Protein AF-A0A915K2I1-F1 (afdb_monomer)

Structure (mmCIF, N/CA/C/O backbone):
data_AF-A0A915K2I1-F1
#
_entry.id   AF-A0A915K2I1-F1
#
loop_
_atom_site.group_PDB
_atom_site.id
_atom_site.type_symbol
_atom_site.label_atom_id
_atom_site.label_alt_id
_atom_site.label_comp_id
_atom_site.label_asym_id
_atom_site.label_entity_id
_atom_site.label_seq_id
_atom_site.pdbx_PDB_ins_code
_atom_site.Cartn_x
_atom_site.Cartn_y
_atom_site.Cartn_z
_atom_site.occupancy
_atom_site.B_iso_or_equiv
_atom_site.auth_seq_id
_atom_site.auth_comp_id
_atom_site.auth_asym_id
_atom_site.auth_atom_id
_atom_site.pdbx_PDB_model_num
ATOM 1 N N . MET A 1 1 ? 14.386 6.986 -39.793 1.00 52.44 1 MET A N 1
ATOM 2 C CA . MET A 1 1 ? 14.929 7.400 -38.475 1.00 52.44 1 MET A CA 1
ATOM 3 C C . MET A 1 1 ? 13.893 8.079 -37.569 1.00 52.44 1 MET A C 1
ATOM 5 O O . MET A 1 1 ? 13.792 7.675 -36.422 1.00 52.44 1 MET A O 1
ATOM 9 N N . LYS A 1 2 ? 13.075 9.038 -38.049 1.00 50.50 2 LYS A N 1
ATOM 10 C CA . LYS A 1 2 ? 12.031 9.702 -37.227 1.00 50.50 2 LYS A CA 1
ATOM 11 C C . LYS A 1 2 ? 10.922 8.769 -36.694 1.00 50.50 2 LYS A C 1
ATOM 13 O O . LYS A 1 2 ? 10.490 8.957 -35.567 1.00 50.50 2 LYS A O 1
ATOM 18 N N . LEU A 1 3 ? 10.514 7.749 -37.457 1.00 50.62 3 LEU A N 1
ATOM 19 C CA . LEU A 1 3 ? 9.493 6.770 -37.031 1.00 50.62 3 LEU A CA 1
ATOM 20 C C . LEU A 1 3 ? 9.960 5.876 -35.867 1.00 50.62 3 LEU A C 1
ATOM 22 O O . LEU A 1 3 ? 9.221 5.674 -34.915 1.00 50.62 3 LEU A O 1
ATOM 26 N N . ILE A 1 4 ? 11.223 5.440 -35.889 1.00 55.34 4 ILE A N 1
ATOM 27 C CA . ILE A 1 4 ? 11.826 4.615 -34.826 1.00 55.34 4 ILE A CA 1
ATOM 28 C C . ILE A 1 4 ? 11.917 5.398 -33.506 1.00 55.34 4 ILE A C 1
ATOM 30 O O . ILE A 1 4 ? 11.679 4.853 -32.437 1.00 55.34 4 ILE A O 1
ATOM 34 N N . PHE A 1 5 ? 12.219 6.698 -33.569 1.00 52.06 5 PHE A N 1
ATOM 35 C CA . PHE A 1 5 ? 12.329 7.544 -32.377 1.00 52.06 5 PHE A CA 1
ATOM 36 C C . PHE A 1 5 ? 10.982 7.742 -31.656 1.00 52.06 5 PHE A C 1
ATOM 38 O O . PHE A 1 5 ? 10.941 7.770 -30.428 1.00 52.06 5 PHE A O 1
ATOM 45 N N . LEU A 1 6 ? 9.880 7.835 -32.407 1.00 54.00 6 LEU A N 1
ATOM 46 C CA . LEU A 1 6 ? 8.525 7.957 -31.856 1.00 54.00 6 LEU A CA 1
ATOM 47 C C . LEU A 1 6 ? 8.045 6.663 -31.186 1.00 54.00 6 LEU A C 1
ATOM 49 O O . LEU A 1 6 ? 7.480 6.730 -30.097 1.00 54.00 6 LEU A O 1
ATOM 53 N N . GLU A 1 7 ? 8.327 5.496 -31.771 1.00 57.72 7 GLU A N 1
ATOM 54 C CA . GLU A 1 7 ? 8.007 4.211 -31.132 1.00 57.72 7 GLU A CA 1
ATOM 55 C C . GLU A 1 7 ? 8.825 3.973 -29.862 1.00 57.72 7 GLU A C 1
ATOM 57 O O . GLU A 1 7 ? 8.298 3.515 -28.852 1.00 57.72 7 GLU A O 1
ATOM 62 N N . ILE A 1 8 ? 10.102 4.355 -29.881 1.00 54.25 8 ILE A N 1
ATOM 63 C CA . ILE A 1 8 ? 10.982 4.285 -28.716 1.00 54.25 8 ILE A CA 1
ATOM 64 C C . ILE A 1 8 ? 10.490 5.195 -27.577 1.00 54.25 8 ILE A C 1
ATOM 66 O O . ILE A 1 8 ? 10.516 4.795 -26.412 1.00 54.25 8 ILE A O 1
ATOM 70 N N . PHE A 1 9 ? 10.024 6.409 -27.891 1.00 56.06 9 PHE A N 1
ATOM 71 C CA . PHE A 1 9 ? 9.462 7.328 -26.897 1.00 56.06 9 PHE A CA 1
ATOM 72 C C . PHE A 1 9 ? 8.142 6.802 -26.317 1.00 56.06 9 PHE A C 1
ATOM 74 O O . PHE A 1 9 ? 7.962 6.810 -25.098 1.00 56.06 9 PHE A O 1
ATOM 81 N N . ALA A 1 10 ? 7.260 6.270 -27.168 1.00 58.81 10 ALA A N 1
ATOM 82 C CA . ALA A 1 10 ? 6.030 5.623 -26.728 1.00 58.81 10 ALA A CA 1
ATOM 83 C C . ALA A 1 10 ? 6.336 4.429 -25.809 1.00 58.81 10 ALA A C 1
ATOM 85 O O . ALA A 1 10 ? 5.790 4.347 -24.713 1.00 58.81 10 ALA A O 1
ATOM 86 N N . LEU A 1 11 ? 7.268 3.551 -26.185 1.00 62.75 11 LEU A N 1
ATOM 87 C CA . LEU A 1 11 ? 7.673 2.387 -25.394 1.00 62.75 11 LEU A CA 1
ATOM 88 C C . LEU A 1 11 ? 8.275 2.763 -24.029 1.00 62.75 11 LEU A C 1
ATOM 90 O O . LEU A 1 11 ? 7.953 2.139 -23.020 1.00 62.75 11 LEU A O 1
ATOM 94 N N . SER A 1 12 ? 9.116 3.799 -23.983 1.00 65.69 12 SER A N 1
ATOM 95 C CA . SER A 1 12 ? 9.701 4.322 -22.740 1.00 65.69 12 SER A CA 1
ATOM 96 C C . SER A 1 12 ? 8.619 4.763 -21.745 1.00 65.69 12 SER A C 1
ATOM 98 O O . SER A 1 12 ? 8.719 4.479 -20.552 1.00 65.69 12 SER A O 1
ATOM 100 N N . GLY A 1 13 ? 7.536 5.376 -22.238 1.00 71.75 13 GLY A N 1
ATOM 101 C CA . GLY A 1 13 ? 6.363 5.714 -21.428 1.00 71.75 13 GLY A CA 1
ATOM 102 C C . GLY A 1 13 ? 5.644 4.489 -20.849 1.00 71.75 13 GLY A C 1
ATOM 103 O O . GLY A 1 13 ? 5.242 4.516 -19.688 1.00 71.75 13 GLY A O 1
ATOM 104 N N . HIS A 1 14 ? 5.543 3.392 -21.608 1.00 80.44 14 HIS A N 1
ATOM 105 C CA . HIS A 1 14 ? 4.944 2.144 -21.116 1.00 80.44 14 HIS A CA 1
ATOM 106 C C . HIS A 1 14 ? 5.795 1.516 -20.012 1.00 80.44 14 HIS A C 1
ATOM 108 O O . HIS A 1 14 ? 5.258 1.105 -18.991 1.00 80.44 14 HIS A O 1
ATOM 114 N N . VAL A 1 15 ? 7.121 1.493 -20.177 1.00 84.88 15 VAL A N 1
ATOM 115 C CA . VAL A 1 15 ? 8.044 0.983 -19.151 1.00 84.88 15 VAL A CA 1
ATOM 116 C C . VAL A 1 15 ? 7.964 1.821 -17.874 1.00 84.88 15 VAL A C 1
ATOM 118 O O . VAL A 1 15 ? 7.882 1.260 -16.785 1.00 84.88 15 VAL A O 1
ATOM 121 N N . PHE A 1 16 ? 7.933 3.152 -18.002 1.00 87.06 16 PHE A N 1
ATOM 122 C CA . PHE A 1 16 ? 7.719 4.054 -16.869 1.00 87.06 16 PHE A CA 1
ATOM 123 C C . PHE A 1 16 ? 6.413 3.726 -16.135 1.00 87.06 16 PHE A C 1
ATOM 125 O O . PHE A 1 16 ? 6.420 3.524 -14.922 1.00 87.06 16 PHE A O 1
ATOM 132 N N . LEU A 1 17 ? 5.303 3.640 -16.874 1.00 86.88 17 LEU A N 1
ATOM 133 C CA . LEU A 1 17 ? 3.980 3.418 -16.299 1.00 86.88 17 LEU A CA 1
ATOM 134 C C . LEU A 1 17 ? 3.880 2.046 -15.617 1.00 86.88 17 LEU A C 1
ATOM 136 O O . LEU A 1 17 ? 3.352 1.960 -14.514 1.00 86.88 17 LEU A O 1
ATOM 140 N N . LEU A 1 18 ? 4.421 0.997 -16.244 1.00 88.06 18 LEU A N 1
ATOM 141 C CA . LEU A 1 18 ? 4.441 -0.364 -15.702 1.00 88.06 18 LEU A CA 1
ATOM 142 C C . LEU A 1 18 ? 5.179 -0.413 -14.364 1.00 88.06 18 LEU A C 1
ATOM 144 O O . LEU A 1 18 ? 4.624 -0.871 -13.370 1.00 88.06 18 LEU A O 1
ATOM 148 N N . VAL A 1 19 ? 6.400 0.128 -14.316 1.00 90.94 19 VAL A N 1
ATOM 149 C CA . VAL A 1 19 ? 7.200 0.168 -13.083 1.00 90.94 19 VAL A CA 1
ATOM 150 C C . VAL A 1 19 ? 6.495 0.999 -12.012 1.00 90.94 19 VAL A C 1
ATOM 152 O O . VAL A 1 19 ? 6.427 0.584 -10.857 1.00 90.94 19 VAL A O 1
ATOM 155 N N . TYR A 1 20 ? 5.942 2.154 -12.386 1.00 91.00 20 TYR A N 1
ATOM 156 C CA . TYR A 1 20 ? 5.232 3.025 -11.456 1.00 91.00 20 TYR A CA 1
ATOM 157 C C . TYR A 1 20 ? 4.009 2.332 -10.838 1.00 91.00 20 TYR A C 1
ATOM 159 O O . TYR A 1 20 ? 3.839 2.372 -9.620 1.00 91.00 20 TYR A O 1
ATOM 167 N N . ILE A 1 21 ? 3.196 1.646 -11.647 1.00 89.94 21 ILE A N 1
ATOM 168 C CA . ILE A 1 21 ? 2.014 0.914 -11.174 1.00 89.94 21 ILE A CA 1
ATOM 169 C C . ILE A 1 21 ? 2.412 -0.273 -10.288 1.00 89.94 21 ILE A C 1
ATOM 171 O O . ILE A 1 21 ? 1.768 -0.483 -9.262 1.00 89.94 21 ILE A O 1
ATOM 175 N N . CYS A 1 22 ? 3.481 -1.013 -10.610 1.00 91.12 22 CYS A N 1
ATOM 176 C CA . CYS A 1 22 ? 3.969 -2.086 -9.736 1.00 91.12 22 CYS A CA 1
ATOM 177 C C . CYS A 1 22 ? 4.388 -1.549 -8.357 1.00 91.12 22 CYS A C 1
ATOM 179 O O . CYS A 1 22 ? 4.034 -2.122 -7.327 1.00 91.12 22 CYS A O 1
ATOM 181 N N . LEU A 1 23 ? 5.100 -0.416 -8.315 1.00 92.06 23 LEU A N 1
ATOM 182 C CA . LEU A 1 23 ? 5.508 0.220 -7.057 1.00 92.06 23 LEU A CA 1
ATOM 183 C C . LEU A 1 23 ? 4.316 0.753 -6.250 1.00 92.06 23 LEU A C 1
ATOM 185 O O . LEU A 1 23 ? 4.311 0.650 -5.023 1.00 92.06 23 LEU A O 1
ATOM 189 N N . LEU A 1 24 ? 3.308 1.306 -6.929 1.00 90.75 24 LEU A N 1
ATOM 190 C CA . LEU A 1 24 ? 2.064 1.769 -6.313 1.00 90.75 24 LEU A CA 1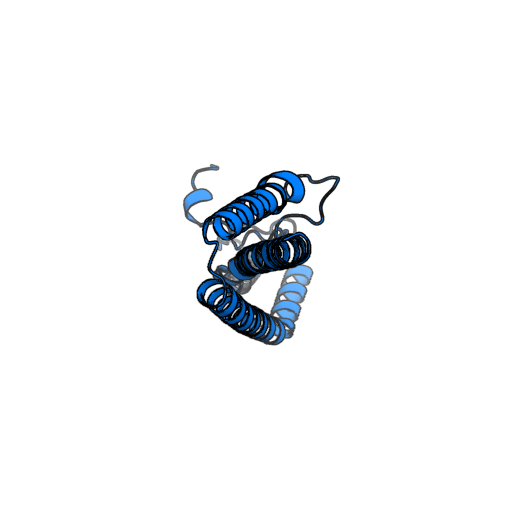
ATOM 191 C C . LEU A 1 24 ? 1.303 0.592 -5.689 1.00 90.75 24 LEU A C 1
ATOM 193 O O . LEU A 1 24 ? 1.016 0.606 -4.496 1.00 90.75 24 LEU A O 1
ATOM 197 N N . ASN A 1 25 ? 1.075 -0.475 -6.458 1.00 90.94 25 ASN A N 1
ATOM 198 C CA . ASN A 1 25 ? 0.423 -1.689 -5.965 1.00 90.94 25 ASN A CA 1
ATOM 199 C C . ASN A 1 25 ? 1.178 -2.318 -4.788 1.00 90.94 25 ASN A C 1
ATOM 201 O O . ASN A 1 25 ? 0.546 -2.821 -3.865 1.00 90.94 25 ASN A O 1
ATOM 205 N N . ALA A 1 26 ? 2.515 -2.283 -4.792 1.00 90.56 26 ALA A N 1
ATOM 206 C CA . ALA A 1 26 ? 3.322 -2.811 -3.696 1.00 90.56 26 ALA A CA 1
ATOM 207 C C . ALA A 1 26 ? 3.162 -2.009 -2.390 1.00 90.56 26 ALA A C 1
ATOM 209 O O . ALA A 1 26 ? 3.089 -2.613 -1.317 1.00 90.56 26 ALA A O 1
ATOM 210 N N . GLU A 1 27 ? 3.089 -0.675 -2.459 1.00 90.31 27 GLU A N 1
ATOM 211 C CA . GLU A 1 27 ? 2.817 0.169 -1.284 1.00 90.31 27 GLU A CA 1
ATOM 212 C C . GLU A 1 27 ? 1.394 -0.062 -0.754 1.00 90.31 27 GLU A C 1
ATOM 214 O O . GLU A 1 27 ? 1.229 -0.297 0.444 1.00 90.31 27 GLU A O 1
ATOM 219 N N . GLU A 1 28 ? 0.381 -0.121 -1.625 1.00 88.06 28 GLU A N 1
ATOM 220 C CA . GLU A 1 28 ? -0.997 -0.447 -1.219 1.00 88.06 28 GLU A CA 1
ATOM 221 C C . GLU A 1 28 ? -1.100 -1.859 -0.623 1.00 88.06 28 GLU A C 1
ATOM 223 O O . GLU A 1 28 ? -1.747 -2.077 0.403 1.00 88.06 28 GLU A O 1
ATOM 228 N N . ALA A 1 29 ? -0.392 -2.829 -1.208 1.00 89.56 29 ALA A N 1
ATOM 229 C CA . ALA A 1 29 ? -0.366 -4.197 -0.710 1.00 89.56 29 ALA A CA 1
ATOM 230 C C . ALA A 1 29 ? 0.341 -4.319 0.653 1.00 89.56 29 ALA A C 1
ATOM 232 O O . ALA A 1 29 ? 0.029 -5.213 1.446 1.00 89.56 29 ALA A O 1
ATOM 233 N N . SER A 1 30 ? 1.292 -3.424 0.948 1.00 87.50 30 SER A N 1
ATOM 234 C CA . SER A 1 30 ? 2.079 -3.458 2.187 1.00 87.50 30 SER A CA 1
ATOM 235 C C . SER A 1 30 ? 1.215 -3.302 3.442 1.00 87.50 30 SER A C 1
ATOM 237 O O . SER A 1 30 ? 1.530 -3.877 4.488 1.00 87.50 30 SER A O 1
ATOM 239 N N . VAL A 1 31 ? 0.092 -2.594 3.313 1.00 86.06 31 VAL A N 1
ATOM 240 C CA . VAL A 1 31 ? -0.869 -2.321 4.381 1.00 86.06 31 VAL A CA 1
ATOM 241 C C . VAL A 1 31 ? -1.560 -3.592 4.874 1.00 86.06 31 VAL A C 1
ATOM 243 O O . VAL A 1 31 ? -1.833 -3.729 6.068 1.00 86.06 31 VAL A O 1
ATOM 246 N N . PHE A 1 32 ? -1.770 -4.577 3.997 1.00 86.38 32 PHE A N 1
ATOM 247 C CA . PHE A 1 32 ? -2.441 -5.824 4.371 1.00 86.38 32 PHE A CA 1
ATOM 248 C C . PHE A 1 32 ? -1.608 -6.710 5.303 1.00 86.38 32 PHE A C 1
ATOM 250 O O . PHE A 1 32 ? -2.164 -7.575 5.978 1.00 86.38 32 PHE A O 1
ATOM 257 N N . ARG A 1 33 ? -0.291 -6.477 5.410 1.00 84.31 33 ARG A N 1
ATOM 258 C CA . ARG A 1 33 ? 0.629 -7.326 6.186 1.00 84.31 33 ARG A CA 1
ATOM 259 C C . ARG A 1 33 ? 0.211 -7.498 7.646 1.00 84.31 33 ARG A C 1
ATOM 261 O O . ARG A 1 33 ? 0.339 -8.589 8.188 1.00 84.31 33 ARG A O 1
ATOM 268 N N . ASN A 1 34 ? -0.282 -6.429 8.268 1.00 84.19 34 ASN A N 1
ATOM 269 C CA . ASN A 1 34 ? -0.675 -6.413 9.679 1.00 84.19 34 ASN A CA 1
ATOM 270 C C . ASN A 1 34 ? -2.191 -6.251 9.868 1.00 84.19 34 ASN A C 1
ATOM 272 O O . ASN A 1 34 ? -2.639 -5.976 10.978 1.00 84.19 34 ASN A O 1
ATOM 276 N N . TRP A 1 35 ? -2.993 -6.413 8.811 1.00 85.12 35 TRP A N 1
ATOM 277 C CA . TRP A 1 35 ? -4.432 -6.126 8.846 1.00 85.12 35 TRP A CA 1
ATOM 278 C C . TRP A 1 35 ? -5.191 -6.970 9.883 1.00 85.12 35 TRP A C 1
ATOM 280 O O . TRP A 1 35 ? -6.043 -6.455 10.603 1.00 85.12 35 TRP A O 1
ATOM 290 N N . TYR A 1 36 ? -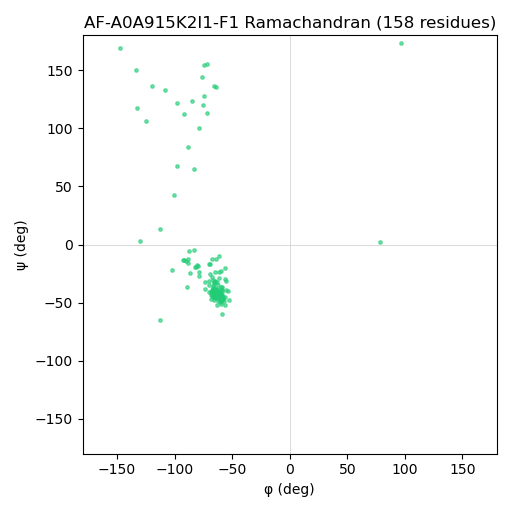4.825 -8.245 10.054 1.00 87.00 36 TYR A N 1
ATOM 291 C CA . TYR A 1 36 ? -5.434 -9.120 11.066 1.00 87.00 36 TYR A CA 1
ATOM 292 C C . TYR A 1 36 ? -5.236 -8.632 12.508 1.00 87.00 36 TYR A C 1
ATOM 294 O O . TYR A 1 36 ? -6.054 -8.939 13.375 1.00 87.00 36 TYR A O 1
ATOM 302 N N . ARG A 1 37 ? -4.202 -7.823 12.773 1.00 86.88 37 ARG A N 1
ATOM 303 C CA . ARG A 1 37 ? -3.946 -7.251 14.102 1.00 86.88 37 ARG A CA 1
ATOM 304 C C . ARG A 1 37 ? -5.042 -6.281 14.541 1.00 86.88 37 ARG A C 1
ATOM 306 O O . ARG A 1 37 ? -5.232 -6.097 15.738 1.00 86.88 37 ARG A O 1
ATOM 313 N N . ILE A 1 38 ? -5.793 -5.696 13.605 1.00 87.81 38 ILE A N 1
ATOM 314 C CA . ILE A 1 38 ? -6.943 -4.836 13.922 1.00 87.81 38 ILE A CA 1
ATOM 315 C C . ILE A 1 38 ? -7.944 -5.596 14.792 1.00 87.81 38 ILE A C 1
ATOM 317 O O . ILE A 1 38 ? -8.377 -5.070 15.813 1.00 87.81 38 ILE A O 1
ATOM 321 N N . ARG A 1 39 ? -8.252 -6.849 14.437 1.00 89.00 39 ARG A N 1
ATOM 322 C CA . ARG A 1 39 ? -9.160 -7.697 15.215 1.00 89.00 39 ARG A CA 1
ATOM 323 C C . ARG A 1 39 ? -8.659 -7.885 16.644 1.00 89.00 39 ARG A C 1
ATOM 325 O O . ARG A 1 39 ? -9.414 -7.661 17.579 1.00 89.00 39 ARG A O 1
ATOM 332 N N . GLN A 1 40 ? -7.378 -8.216 16.800 1.00 88.69 40 GLN A N 1
ATOM 333 C CA . GLN A 1 40 ? -6.762 -8.392 18.114 1.00 88.69 40 GLN A CA 1
ATOM 334 C C . GLN A 1 40 ? -6.852 -7.112 18.959 1.00 88.69 40 GLN A C 1
ATOM 336 O O . GLN A 1 40 ? -7.269 -7.171 20.109 1.00 88.69 40 GLN A O 1
ATOM 341 N N . ILE A 1 41 ? -6.513 -5.952 18.386 1.00 88.06 41 ILE A N 1
ATOM 342 C CA . ILE A 1 41 ? -6.581 -4.663 19.093 1.00 88.06 41 ILE A CA 1
ATOM 343 C C . ILE A 1 41 ? -8.018 -4.367 19.542 1.00 88.06 41 ILE A C 1
ATOM 345 O O . ILE A 1 41 ? -8.232 -3.898 20.660 1.00 88.06 41 ILE A O 1
ATOM 349 N N . VAL A 1 42 ? -9.007 -4.631 18.688 1.00 90.12 42 VAL A N 1
ATOM 350 C CA . VAL A 1 42 ? -10.421 -4.404 19.014 1.00 90.12 42 VAL A CA 1
ATOM 351 C C . VAL A 1 42 ? -10.892 -5.353 20.119 1.00 90.12 42 VAL A C 1
ATOM 353 O O . VAL A 1 42 ? -11.527 -4.894 21.067 1.00 90.12 42 VAL A O 1
ATOM 356 N N . ASP A 1 43 ? -10.535 -6.637 20.045 1.00 89.56 43 ASP A N 1
ATOM 357 C CA . ASP A 1 43 ? -10.894 -7.641 21.053 1.00 89.56 43 ASP A CA 1
ATOM 358 C C . ASP A 1 43 ? -10.251 -7.322 22.421 1.00 89.56 43 ASP A C 1
ATOM 360 O O . ASP A 1 43 ? -10.919 -7.390 23.453 1.00 89.56 43 ASP A O 1
ATOM 364 N N . GLU A 1 44 ? -8.989 -6.877 22.443 1.00 89.25 44 GLU A N 1
ATOM 365 C CA . GLU A 1 44 ? -8.301 -6.432 23.666 1.00 89.25 44 GLU A CA 1
ATOM 366 C C . GLU A 1 44 ? -8.972 -5.207 24.307 1.00 89.25 44 GLU A C 1
ATOM 368 O O . GLU A 1 44 ? -9.167 -5.170 25.522 1.00 89.25 44 GLU A O 1
ATOM 373 N N . ASN A 1 45 ? -9.352 -4.203 23.508 1.00 88.38 45 ASN A N 1
ATOM 374 C CA . ASN A 1 45 ? -10.022 -3.005 24.024 1.00 88.38 45 ASN A CA 1
ATOM 375 C C . ASN A 1 45 ? -11.452 -3.299 24.507 1.00 88.38 45 ASN A C 1
ATOM 377 O O . ASN A 1 45 ? -11.910 -2.676 25.463 1.00 88.38 45 ASN A O 1
ATOM 381 N N . LEU A 1 46 ? -12.151 -4.262 23.896 1.00 88.81 46 LEU A N 1
ATOM 382 C CA . LEU A 1 46 ? -13.444 -4.742 24.393 1.00 88.81 46 LEU A CA 1
ATOM 383 C C . LEU A 1 46 ? -13.299 -5.446 25.750 1.00 88.81 46 LEU A C 1
ATOM 385 O O . LEU A 1 46 ? -14.077 -5.165 26.659 1.00 88.81 46 LEU A O 1
ATOM 389 N N . ALA A 1 47 ? -12.284 -6.300 25.913 1.00 88.44 47 ALA A N 1
ATOM 390 C CA . ALA A 1 47 ? -12.015 -6.985 27.178 1.00 88.44 47 ALA A CA 1
ATOM 391 C C . ALA A 1 47 ? -11.604 -6.012 28.299 1.00 88.44 47 ALA A C 1
ATOM 393 O O . ALA A 1 47 ? -12.056 -6.158 29.436 1.00 88.44 47 ALA A O 1
ATOM 394 N N . ALA A 1 48 ? -10.800 -4.994 27.974 1.00 87.69 48 ALA A N 1
ATOM 395 C CA . ALA A 1 48 ? -10.404 -3.931 28.901 1.00 87.69 48 ALA A CA 1
ATOM 396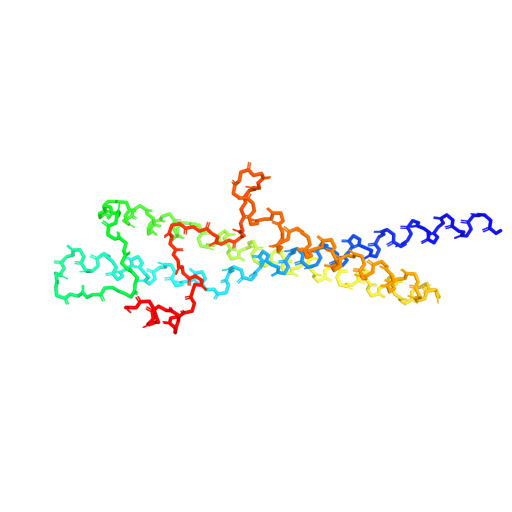 C C . ALA A 1 48 ? -11.581 -3.028 29.318 1.00 87.69 48 ALA A C 1
ATOM 398 O O . ALA A 1 48 ? -11.617 -2.531 30.441 1.00 87.69 48 ALA A O 1
ATOM 399 N N . ALA A 1 49 ? -12.575 -2.841 28.441 1.00 84.94 49 ALA A N 1
ATOM 400 C CA . ALA A 1 49 ? -13.798 -2.113 28.779 1.00 84.94 49 ALA A CA 1
ATOM 401 C C . ALA A 1 49 ? -14.690 -2.874 29.781 1.00 84.94 49 ALA A C 1
ATOM 403 O O . ALA A 1 49 ? -15.473 -2.252 30.497 1.00 84.94 49 ALA A O 1
ATOM 404 N N . GLU A 1 50 ? -14.586 -4.205 29.831 1.00 85.12 50 GLU A N 1
ATOM 405 C CA . GLU A 1 50 ? -15.302 -5.053 30.794 1.00 85.12 50 GLU A CA 1
ATOM 406 C C . GLU A 1 50 ? -14.512 -5.262 32.093 1.00 85.12 50 GLU A C 1
ATOM 408 O O . GLU A 1 50 ? -15.102 -5.289 33.171 1.00 85.12 50 GLU A O 1
ATOM 413 N N . ASN A 1 51 ? -13.183 -5.378 32.003 1.00 84.69 51 ASN A N 1
ATOM 414 C CA . ASN A 1 51 ? -12.292 -5.616 33.136 1.00 84.69 51 ASN A CA 1
ATOM 415 C C . ASN A 1 51 ? -11.213 -4.529 33.204 1.00 84.69 51 ASN A C 1
ATOM 417 O O . ASN A 1 51 ? -10.240 -4.567 32.454 1.00 84.69 51 ASN A O 1
ATOM 421 N N . ALA A 1 52 ? -11.343 -3.611 34.164 1.00 78.19 52 ALA A N 1
ATOM 422 C CA . ALA A 1 52 ? -10.428 -2.476 34.332 1.00 78.19 52 ALA A CA 1
ATOM 423 C C . ALA A 1 52 ? -8.970 -2.859 34.683 1.00 78.19 52 ALA A C 1
ATOM 425 O O . ALA A 1 52 ? -8.090 -2.004 34.633 1.00 78.19 52 ALA A O 1
ATOM 426 N N . ASP A 1 53 ? -8.712 -4.120 35.043 1.00 80.12 53 ASP A N 1
ATOM 427 C CA . ASP A 1 53 ? -7.369 -4.640 35.339 1.00 80.12 53 ASP A CA 1
ATOM 428 C C . ASP A 1 53 ? -6.584 -5.025 34.065 1.00 80.12 53 ASP A C 1
ATOM 430 O O . ASP A 1 53 ? -5.356 -5.096 34.066 1.00 80.12 53 ASP A O 1
ATOM 434 N N . LEU A 1 54 ? -7.278 -5.237 32.938 1.00 81.31 54 LEU A N 1
ATOM 435 C CA . LEU A 1 54 ? -6.654 -5.587 31.662 1.00 81.31 54 LEU A CA 1
ATOM 436 C C . LEU A 1 54 ? -6.202 -4.327 30.915 1.00 81.31 54 LEU A C 1
ATOM 438 O O . LEU A 1 54 ? -7.008 -3.458 30.586 1.00 81.31 54 LEU A O 1
ATOM 442 N N . GLN A 1 55 ? -4.911 -4.251 30.581 1.00 81.38 55 GLN A N 1
ATOM 443 C CA . GLN A 1 55 ? -4.366 -3.186 29.734 1.00 81.38 55 GLN A CA 1
ATOM 444 C C . GLN A 1 55 ? -4.226 -3.664 28.278 1.00 81.38 55 GLN A C 1
ATOM 446 O O . GLN A 1 55 ? -3.515 -4.642 28.033 1.00 81.38 55 GLN A O 1
ATOM 451 N N . PRO A 1 56 ? -4.863 -2.988 27.302 1.00 80.50 56 PRO A N 1
ATOM 452 C CA . PRO A 1 56 ? -4.754 -3.344 25.890 1.00 80.50 56 PRO A CA 1
ATOM 453 C C . PRO A 1 56 ? -3.394 -2.930 25.311 1.00 80.50 56 PRO A C 1
ATOM 455 O O . PRO A 1 56 ? -2.780 -1.963 25.766 1.00 80.50 56 PRO A O 1
ATOM 458 N N . SER A 1 57 ? -2.939 -3.612 24.255 1.00 76.38 57 SER A N 1
ATOM 459 C CA . SER A 1 57 ? -1.655 -3.307 23.599 1.00 76.38 57 SER A CA 1
ATOM 460 C C . SER A 1 57 ? -1.616 -1.924 22.937 1.00 76.38 57 SER A C 1
ATOM 462 O O . SER A 1 57 ? -0.564 -1.287 22.869 1.00 76.38 57 SER A O 1
ATOM 464 N N . VAL A 1 58 ? -2.766 -1.449 22.455 1.00 80.19 58 VAL A N 1
ATOM 465 C CA . VAL A 1 58 ? -2.980 -0.097 21.932 1.00 80.19 58 VAL A CA 1
ATOM 466 C C . VAL A 1 58 ? -4.261 0.431 22.557 1.00 80.19 58 VAL A C 1
ATOM 468 O O . VAL A 1 58 ? -5.329 -0.134 22.335 1.00 80.19 58 VAL A O 1
ATOM 471 N N . SER A 1 59 ? -4.161 1.510 23.330 1.00 77.94 59 SER A N 1
ATOM 472 C CA . SER A 1 59 ? -5.327 2.109 23.979 1.00 77.94 59 SER A CA 1
ATOM 473 C C . SER A 1 59 ? -6.168 2.891 22.972 1.00 77.94 59 SER A C 1
ATOM 475 O O . SER A 1 59 ? -5.700 3.858 22.369 1.00 77.94 59 SER A O 1
ATOM 477 N N . LEU A 1 60 ? -7.426 2.482 22.813 1.00 80.44 60 LEU A N 1
ATOM 478 C CA . LEU A 1 60 ? -8.443 3.174 22.023 1.00 80.44 60 LEU A CA 1
ATOM 479 C C . LEU A 1 60 ? -9.377 3.993 22.931 1.00 80.44 60 LEU A C 1
ATOM 481 O O . LEU A 1 60 ? -10.586 4.009 22.721 1.00 80.44 60 LEU A O 1
ATOM 485 N N . ALA A 1 61 ? -8.828 4.690 23.934 1.00 69.81 61 ALA A N 1
ATOM 486 C CA . ALA A 1 61 ? -9.595 5.400 24.971 1.00 69.81 61 ALA A CA 1
ATOM 487 C C . ALA A 1 61 ? -10.612 6.435 24.444 1.00 69.81 61 ALA A C 1
ATOM 489 O O . ALA A 1 61 ? -11.556 6.787 25.145 1.00 69.81 61 ALA A O 1
ATOM 490 N N . ASN A 1 62 ? -10.442 6.907 23.207 1.00 79.00 62 ASN A N 1
ATOM 491 C CA . ASN A 1 62 ? -11.359 7.854 22.571 1.00 79.00 62 ASN A CA 1
ATOM 492 C C . ASN A 1 62 ? -12.594 7.183 21.932 1.00 79.00 62 ASN A C 1
ATOM 494 O O . ASN A 1 62 ? -13.459 7.887 21.413 1.00 79.00 62 ASN A O 1
ATOM 498 N N . LEU A 1 63 ? -12.684 5.846 21.920 1.00 82.31 63 LEU A N 1
ATOM 499 C CA . LEU A 1 63 ? -13.777 5.091 21.301 1.00 82.31 63 LEU A CA 1
ATOM 500 C C . LEU A 1 63 ? -14.683 4.444 22.358 1.00 82.31 63 LEU A C 1
ATOM 502 O O . LEU A 1 63 ? -14.219 3.789 23.285 1.00 82.31 63 LEU A O 1
ATOM 506 N N . SER A 1 64 ? -16.000 4.595 22.183 1.00 86.06 64 SER A N 1
ATOM 507 C CA . SER A 1 64 ? -17.008 3.922 23.018 1.00 86.06 64 SER A CA 1
ATOM 508 C C . SER A 1 64 ? -17.088 2.420 22.712 1.00 86.06 64 SER A C 1
ATOM 510 O O . SER A 1 64 ? -16.815 1.990 21.588 1.00 86.06 64 SER A O 1
ATOM 512 N N . ARG A 1 65 ? -17.551 1.618 23.680 1.00 86.88 65 ARG A N 1
ATOM 513 C CA . ARG A 1 65 ? -17.773 0.169 23.526 1.00 86.88 65 ARG A CA 1
ATOM 514 C C . ARG A 1 65 ? -18.669 -0.162 22.327 1.00 86.88 65 ARG A C 1
ATOM 516 O O . ARG A 1 65 ? -18.356 -1.075 21.570 1.00 86.88 65 ARG A O 1
ATOM 523 N N . ASP A 1 66 ? -19.719 0.623 22.094 1.00 88.38 66 ASP A N 1
ATOM 524 C CA . ASP A 1 66 ? -20.633 0.417 20.958 1.00 88.38 66 ASP A CA 1
ATOM 525 C C . ASP A 1 66 ? -19.941 0.641 19.603 1.00 88.38 66 ASP A C 1
ATOM 527 O O . ASP A 1 66 ? -20.210 -0.057 18.619 1.00 88.38 66 ASP A O 1
ATOM 531 N N . GLN A 1 67 ? -18.998 1.588 19.555 1.00 89.38 67 GLN A N 1
ATOM 532 C CA . GLN A 1 67 ? -18.183 1.846 18.367 1.00 89.38 67 GLN A CA 1
ATOM 533 C C . GLN A 1 67 ? -17.225 0.676 18.112 1.00 89.38 67 GLN A C 1
ATOM 535 O O . GLN A 1 67 ? -17.100 0.230 16.975 1.00 89.38 67 GLN A O 1
ATOM 540 N N . LEU A 1 68 ? -16.613 0.117 19.163 1.00 88.44 68 LEU A N 1
ATOM 541 C CA . LEU A 1 68 ? -15.746 -1.062 19.052 1.00 88.44 68 LEU A CA 1
ATOM 542 C C . LEU A 1 68 ? -16.505 -2.294 18.534 1.00 88.44 68 LEU A C 1
ATOM 544 O O . LEU A 1 68 ? -16.002 -2.993 17.656 1.00 88.44 68 LEU A O 1
ATOM 548 N N . ILE A 1 69 ? -17.732 -2.533 19.011 1.00 90.38 69 ILE A N 1
ATOM 549 C CA . ILE A 1 69 ? -18.589 -3.627 18.518 1.00 90.38 69 ILE A CA 1
ATOM 550 C C . ILE A 1 69 ? -18.927 -3.428 17.035 1.00 90.38 69 ILE A C 1
ATOM 552 O O . ILE A 1 69 ? -18.875 -4.381 16.255 1.00 90.38 69 ILE A O 1
ATOM 556 N N . THR A 1 70 ? -19.234 -2.192 16.632 1.00 92.12 70 THR A N 1
ATOM 557 C CA . THR A 1 70 ? -19.523 -1.855 15.230 1.00 92.12 70 THR A CA 1
ATOM 558 C C . THR A 1 70 ? -18.308 -2.117 14.342 1.00 92.12 70 THR A C 1
ATOM 560 O O . THR A 1 70 ? -18.428 -2.822 13.343 1.00 92.12 70 THR A O 1
ATOM 563 N N . ILE A 1 71 ? -17.123 -1.645 14.746 1.00 89.62 71 ILE A N 1
ATOM 564 C CA . ILE A 1 71 ? -15.864 -1.875 14.023 1.00 89.62 71 ILE A CA 1
ATOM 565 C C . ILE A 1 71 ? -15.571 -3.372 13.901 1.00 89.62 71 ILE A C 1
ATOM 567 O O . ILE A 1 71 ? -15.203 -3.833 12.823 1.00 89.62 71 ILE A O 1
ATOM 571 N N . ARG A 1 72 ? -15.758 -4.144 14.980 1.00 91.25 72 ARG A N 1
ATOM 572 C CA . ARG A 1 72 ? -15.557 -5.599 14.981 1.00 91.25 72 ARG A CA 1
ATOM 573 C C . ARG A 1 72 ? -16.461 -6.292 13.965 1.00 91.25 72 ARG A C 1
ATOM 575 O O . ARG A 1 72 ? -15.984 -7.085 13.158 1.00 91.25 72 ARG A O 1
ATOM 582 N N . ARG A 1 73 ? -17.754 -5.964 13.984 1.00 93.00 73 ARG A N 1
ATOM 583 C CA . ARG A 1 73 ? -18.736 -6.515 13.045 1.00 93.00 73 ARG A CA 1
ATOM 584 C C . ARG A 1 73 ? -18.379 -6.155 11.607 1.00 93.00 73 ARG A C 1
ATOM 586 O O . ARG A 1 73 ? -18.363 -7.024 10.743 1.00 93.00 73 ARG A O 1
ATOM 593 N N . ASP A 1 74 ? -18.091 -4.887 11.348 1.00 91.19 74 ASP A N 1
ATOM 594 C CA . ASP A 1 74 ? -17.789 -4.416 10.001 1.00 91.19 74 ASP A CA 1
ATOM 595 C C . ASP A 1 74 ? -16.488 -5.057 9.486 1.00 91.19 74 ASP A C 1
ATOM 597 O O . ASP A 1 74 ? -16.434 -5.513 8.346 1.00 91.19 74 ASP A O 1
ATOM 601 N N . PHE A 1 75 ? -15.472 -5.207 10.340 1.00 89.94 75 PHE A N 1
ATOM 602 C CA . PHE A 1 75 ? -14.255 -5.952 10.014 1.00 89.94 75 PHE A CA 1
ATOM 603 C C . PHE A 1 75 ? -14.562 -7.397 9.595 1.00 89.94 75 PHE A C 1
ATOM 605 O O . PHE A 1 75 ? -14.090 -7.839 8.547 1.00 89.94 75 PHE A O 1
ATOM 612 N N . GLU A 1 76 ? -15.379 -8.121 10.367 1.00 91.06 76 GLU A N 1
ATOM 613 C CA . GLU A 1 76 ? -15.776 -9.501 10.051 1.00 91.06 76 GLU A CA 1
ATOM 614 C C . GLU A 1 76 ? -16.576 -9.591 8.736 1.00 91.06 76 GLU A C 1
ATOM 616 O O . GLU A 1 76 ? -16.431 -10.561 7.994 1.00 91.06 76 GLU A O 1
ATOM 621 N N . LEU A 1 77 ? -17.356 -8.561 8.390 1.00 92.69 77 LEU A N 1
ATOM 622 C CA . LEU A 1 77 ? -18.088 -8.492 7.119 1.00 92.69 77 LEU A CA 1
ATOM 623 C C . LEU A 1 77 ? -17.174 -8.208 5.918 1.00 92.69 77 LEU A C 1
ATOM 625 O O . LEU A 1 77 ? -17.387 -8.748 4.829 1.00 92.69 77 LEU A O 1
ATOM 629 N N . TYR A 1 78 ? -16.166 -7.352 6.087 1.00 90.50 78 TYR A N 1
ATOM 630 C CA . TYR A 1 78 ? -15.294 -6.927 4.991 1.00 90.50 78 TYR A CA 1
ATOM 631 C C . TYR A 1 78 ? -14.057 -7.808 4.801 1.00 90.50 78 TYR A C 1
ATOM 633 O O . TYR A 1 78 ? -13.449 -7.724 3.734 1.00 90.50 78 TYR A O 1
ATOM 641 N N . VAL A 1 79 ? -13.699 -8.674 5.7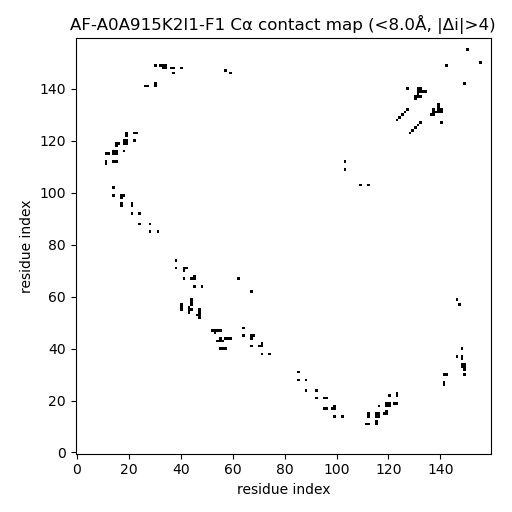58 1.00 90.62 79 VAL A N 1
ATOM 642 C CA . VAL A 1 79 ? -12.463 -9.479 5.700 1.00 90.62 79 VAL A CA 1
ATOM 643 C C . VAL A 1 79 ? -12.340 -10.269 4.395 1.00 90.62 79 VAL A C 1
ATOM 645 O O . VAL A 1 79 ? -11.340 -10.138 3.697 1.00 90.62 79 VAL A O 1
ATOM 648 N N . CYS A 1 80 ? -13.402 -10.961 3.976 1.00 91.69 80 CYS A N 1
ATOM 649 C CA . CYS A 1 80 ? -13.387 -11.747 2.743 1.00 91.69 80 CYS A CA 1
ATOM 650 C C . CYS A 1 80 ? -13.216 -10.856 1.501 1.00 91.69 80 CYS A C 1
ATOM 652 O O . CYS A 1 80 ? -12.465 -11.178 0.582 1.00 91.69 80 CYS A O 1
ATOM 654 N N . ARG A 1 81 ? -13.869 -9.686 1.474 1.00 92.12 81 ARG A N 1
ATOM 655 C CA . ARG A 1 81 ? -13.702 -8.722 0.375 1.00 92.12 81 ARG A CA 1
ATOM 656 C C . ARG A 1 81 ? -12.269 -8.203 0.314 1.00 92.12 81 ARG A C 1
ATOM 658 O O . ARG A 1 81 ? -11.742 -8.005 -0.776 1.00 92.12 81 ARG A O 1
ATOM 665 N N . ILE A 1 82 ? -11.645 -7.964 1.460 1.00 90.56 82 ILE A N 1
ATOM 666 C CA . ILE A 1 82 ? -10.270 -7.470 1.557 1.00 90.56 82 ILE A CA 1
ATOM 667 C C . ILE A 1 82 ? -9.270 -8.535 1.094 1.00 90.56 82 ILE A C 1
ATOM 669 O O . ILE A 1 82 ? -8.384 -8.226 0.301 1.00 90.56 82 ILE A O 1
ATOM 673 N N . GLU A 1 83 ? -9.457 -9.789 1.502 1.00 91.38 83 GLU A N 1
ATOM 674 C CA . GLU A 1 83 ? -8.652 -10.923 1.033 1.00 91.38 83 GLU A CA 1
ATOM 675 C C . GLU A 1 83 ? -8.716 -11.066 -0.493 1.00 91.38 83 GLU A C 1
ATOM 677 O O . GLU A 1 83 ? -7.682 -11.178 -1.152 1.00 91.38 83 GLU A O 1
ATOM 682 N N . TRP A 1 84 ? -9.913 -10.970 -1.081 1.00 93.88 84 TRP A N 1
ATOM 683 C CA . TRP A 1 84 ? -10.063 -10.985 -2.537 1.00 93.88 84 TRP A CA 1
ATOM 684 C C . TRP A 1 84 ? -9.368 -9.807 -3.218 1.00 93.88 84 TRP A C 1
ATOM 686 O O . TRP A 1 84 ? -8.727 -10.002 -4.248 1.00 93.88 84 TRP A O 1
ATOM 696 N N . ASN A 1 85 ? -9.436 -8.601 -2.648 1.00 90.75 85 ASN A N 1
ATOM 697 C CA . ASN A 1 85 ? -8.692 -7.458 -3.181 1.00 90.75 85 ASN A CA 1
ATOM 698 C C . ASN A 1 85 ? -7.179 -7.707 -3.160 1.00 90.75 85 ASN A C 1
ATOM 700 O O . ASN A 1 85 ? -6.507 -7.406 -4.142 1.00 90.75 85 ASN A O 1
ATOM 704 N N . PHE A 1 86 ? -6.645 -8.308 -2.095 1.00 91.81 86 PHE A N 1
ATOM 705 C CA . PHE A 1 86 ? -5.227 -8.661 -2.027 1.00 91.81 86 PHE A CA 1
ATOM 706 C C . PHE A 1 86 ? -4.825 -9.659 -3.126 1.00 91.81 86 PHE A C 1
ATOM 708 O O . PHE A 1 86 ? -3.810 -9.471 -3.803 1.00 91.81 86 PHE A O 1
ATOM 715 N N . VAL A 1 87 ? -5.649 -10.686 -3.363 1.00 94.12 87 VAL A N 1
ATOM 716 C CA . VAL A 1 87 ? -5.443 -11.645 -4.462 1.00 94.12 87 VAL A CA 1
ATOM 717 C C . VAL A 1 87 ? -5.493 -10.945 -5.824 1.00 94.12 87 VAL A C 1
ATOM 719 O O . VAL A 1 87 ? -4.628 -11.188 -6.664 1.00 94.12 87 VAL A O 1
ATOM 722 N N . LEU A 1 88 ? -6.454 -10.042 -6.037 1.00 92.12 88 LEU A N 1
ATOM 723 C CA . LEU A 1 88 ? -6.591 -9.288 -7.286 1.00 92.12 88 LEU A CA 1
ATOM 724 C C . LEU A 1 88 ? -5.399 -8.358 -7.538 1.00 92.12 88 LEU A C 1
ATOM 726 O O . LEU A 1 88 ? -4.872 -8.357 -8.647 1.00 92.12 88 LEU A O 1
ATOM 730 N N . ILE A 1 89 ? -4.936 -7.616 -6.526 1.00 91.44 89 ILE A N 1
ATOM 731 C CA . ILE A 1 89 ? -3.743 -6.757 -6.629 1.00 91.44 89 ILE A CA 1
ATOM 732 C C . ILE A 1 89 ? -2.512 -7.603 -6.970 1.00 91.44 89 ILE A C 1
ATOM 734 O O . ILE A 1 89 ? -1.729 -7.229 -7.839 1.00 91.44 89 ILE A O 1
ATOM 738 N N . THR A 1 90 ? -2.369 -8.773 -6.344 1.00 92.69 90 THR A N 1
ATOM 739 C CA . THR A 1 90 ? -1.251 -9.693 -6.601 1.00 92.69 90 THR A CA 1
ATOM 740 C C . THR A 1 90 ? -1.286 -10.239 -8.030 1.00 92.69 90 THR A C 1
ATOM 742 O O . THR A 1 90 ? -0.270 -10.226 -8.724 1.00 92.69 90 THR A O 1
AT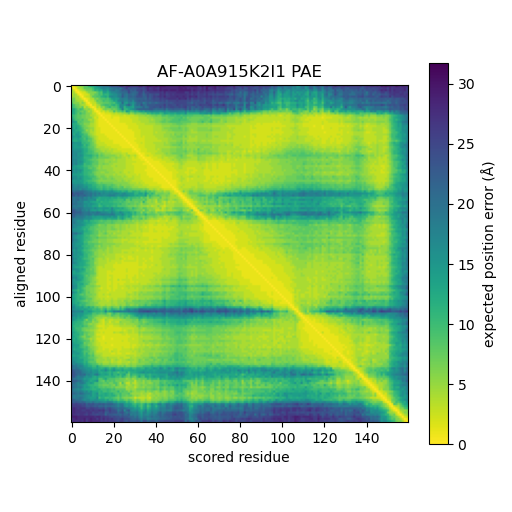OM 745 N N . ALA A 1 91 ? -2.455 -10.681 -8.501 1.00 90.88 91 ALA A N 1
ATOM 746 C CA . ALA A 1 91 ? -2.630 -11.173 -9.866 1.00 90.88 91 ALA A CA 1
ATOM 747 C C . ALA A 1 91 ? -2.377 -10.070 -10.901 1.00 90.88 91 ALA A C 1
ATOM 749 O O . ALA A 1 91 ? -1.697 -10.297 -11.901 1.00 90.88 91 ALA A O 1
ATOM 750 N N . LEU A 1 92 ? -2.874 -8.860 -10.636 1.00 88.12 92 LEU A N 1
ATOM 751 C CA . LEU A 1 92 ? -2.640 -7.696 -11.479 1.00 88.12 92 LEU A CA 1
ATOM 752 C C . LEU A 1 92 ? -1.146 -7.345 -11.537 1.00 88.12 92 LEU A C 1
ATOM 754 O O . LEU A 1 92 ? -0.627 -7.083 -12.618 1.00 88.12 92 LEU A O 1
ATOM 758 N N . ASN A 1 93 ? -0.436 -7.409 -10.408 1.00 90.06 93 ASN A N 1
ATOM 759 C CA . ASN A 1 93 ? 1.006 -7.180 -10.367 1.00 90.06 93 ASN A CA 1
ATOM 760 C C . ASN A 1 93 ? 1.781 -8.226 -11.186 1.00 90.06 93 ASN A C 1
ATOM 762 O O . ASN A 1 93 ? 2.685 -7.867 -11.931 1.00 90.06 93 ASN A O 1
ATOM 766 N N . LEU A 1 94 ? 1.370 -9.499 -11.135 1.00 89.50 94 LEU A N 1
ATOM 767 C CA . LEU A 1 94 ? 1.974 -10.561 -11.946 1.00 89.50 94 LEU A CA 1
ATOM 768 C C . LEU A 1 94 ? 1.798 -10.310 -13.452 1.00 89.50 94 LEU A C 1
ATOM 770 O O . LEU A 1 94 ? 2.733 -10.511 -14.227 1.00 89.50 94 LEU A O 1
ATOM 774 N N . VAL A 1 95 ? 0.613 -9.850 -13.873 1.00 86.25 95 VAL A N 1
ATOM 775 C CA . VAL A 1 95 ? 0.364 -9.465 -15.273 1.00 86.25 95 VAL A CA 1
ATOM 776 C C . VAL A 1 95 ? 1.312 -8.340 -15.688 1.00 86.25 95 VAL A C 1
ATOM 778 O O . VAL A 1 95 ? 1.928 -8.419 -16.753 1.00 86.25 95 VAL A O 1
ATOM 781 N N . TRP A 1 96 ? 1.484 -7.326 -14.838 1.00 84.69 96 TRP A N 1
ATOM 782 C CA . TRP A 1 96 ? 2.386 -6.214 -15.124 1.00 84.69 96 TRP A CA 1
ATOM 783 C C . TRP A 1 96 ? 3.859 -6.619 -15.171 1.00 84.69 96 TRP A C 1
ATOM 785 O O . TRP A 1 96 ? 4.573 -6.152 -16.060 1.00 84.69 96 TRP A O 1
ATOM 795 N N . ASP A 1 97 ? 4.297 -7.538 -14.312 1.00 86.81 97 ASP A N 1
ATOM 796 C CA . ASP A 1 97 ? 5.661 -8.071 -14.330 1.00 86.81 97 ASP A CA 1
ATOM 797 C C . ASP A 1 97 ? 5.951 -8.839 -15.632 1.00 86.81 97 ASP A C 1
ATOM 799 O O . ASP A 1 97 ? 7.013 -8.666 -16.236 1.00 86.81 97 ASP A O 1
ATOM 803 N N . VAL A 1 98 ? 4.989 -9.628 -16.131 1.00 85.12 98 VAL A N 1
ATOM 804 C CA . VAL A 1 98 ? 5.105 -10.317 -17.430 1.00 85.12 98 VAL A CA 1
ATOM 805 C C . VAL A 1 98 ? 5.152 -9.311 -18.582 1.00 85.12 98 VAL A C 1
ATOM 807 O O . VAL A 1 98 ? 6.012 -9.426 -19.458 1.00 85.12 98 VAL A O 1
ATOM 810 N N . CYS A 1 99 ? 4.282 -8.295 -18.581 1.00 82.94 99 CYS A N 1
ATOM 811 C CA . CYS A 1 99 ? 4.314 -7.225 -19.580 1.00 82.94 99 CYS A CA 1
ATOM 812 C C . CYS A 1 99 ? 5.663 -6.493 -19.578 1.00 82.94 99 CYS A C 1
ATOM 814 O O . CYS A 1 99 ? 6.258 -6.295 -20.639 1.00 82.94 99 CYS A O 1
ATOM 816 N N . PHE A 1 100 ? 6.186 -6.145 -18.401 1.00 83.69 100 PHE A N 1
ATOM 817 C CA . PHE A 1 100 ? 7.499 -5.525 -18.266 1.00 83.69 100 PHE A CA 1
ATOM 818 C C . PHE A 1 100 ? 8.599 -6.437 -18.822 1.00 83.69 100 PHE A C 1
ATOM 820 O O . PHE A 1 100 ? 9.388 -5.998 -19.660 1.00 83.69 100 PHE A O 1
ATOM 827 N N . LEU A 1 101 ? 8.607 -7.721 -18.463 1.00 84.31 101 LEU A N 1
ATOM 828 C CA . LEU A 1 101 ? 9.596 -8.684 -18.942 1.00 84.31 101 LEU A CA 1
ATOM 829 C C . LEU A 1 101 ? 9.597 -8.810 -20.477 1.00 84.31 101 LEU A C 1
ATOM 831 O O . LEU A 1 101 ? 10.659 -8.754 -21.102 1.00 84.31 101 LEU A O 1
ATOM 835 N N . VAL A 1 102 ? 8.416 -8.891 -21.100 1.00 81.62 102 VAL A N 1
ATOM 836 C CA . VAL A 1 102 ? 8.267 -8.909 -22.566 1.00 81.62 102 VAL A CA 1
ATOM 837 C C . VAL A 1 102 ? 8.808 -7.619 -23.188 1.00 81.62 102 VAL A C 1
ATOM 839 O O . VAL A 1 102 ? 9.572 -7.675 -24.153 1.00 81.62 102 VAL A O 1
ATOM 842 N N . THR A 1 103 ? 8.493 -6.450 -22.616 1.00 78.38 103 THR A N 1
ATOM 843 C CA . THR A 1 103 ? 9.023 -5.171 -23.122 1.00 78.38 103 THR A CA 1
ATOM 844 C C . THR A 1 103 ? 10.540 -5.066 -22.973 1.00 78.38 103 THR A C 1
ATOM 846 O O . THR A 1 103 ? 11.205 -4.467 -23.824 1.00 78.38 103 THR A O 1
ATOM 849 N N . VAL A 1 104 ? 11.128 -5.665 -21.933 1.00 77.88 104 VAL A N 1
ATOM 850 C CA . VAL A 1 104 ? 12.581 -5.706 -21.742 1.00 77.88 104 VAL A CA 1
ATOM 851 C C . VAL A 1 104 ? 13.240 -6.589 -22.800 1.00 77.88 104 VAL A C 1
ATOM 853 O O . VAL A 1 104 ? 14.188 -6.119 -23.430 1.00 77.88 104 VAL A O 1
ATOM 856 N N . PHE A 1 105 ? 12.717 -7.791 -23.054 1.00 78.31 105 PHE A N 1
ATOM 857 C CA . PHE A 1 105 ? 13.308 -8.734 -24.008 1.00 78.31 105 PHE A CA 1
ATOM 858 C C . PHE A 1 105 ? 13.118 -8.358 -25.481 1.00 78.31 105 PHE A C 1
ATOM 860 O O . PHE A 1 105 ? 14.000 -8.638 -26.287 1.00 78.31 105 PHE A O 1
ATOM 867 N N . TYR A 1 106 ? 12.008 -7.713 -25.849 1.00 70.75 106 TYR A N 1
ATOM 868 C CA . TYR A 1 106 ? 11.693 -7.460 -27.261 1.00 70.75 106 TYR A CA 1
ATOM 869 C C . TYR A 1 106 ? 12.458 -6.270 -27.878 1.00 70.75 106 TYR A C 1
ATOM 871 O O . TYR A 1 106 ? 12.650 -6.220 -29.088 1.00 70.75 106 TYR A O 1
ATOM 879 N N . TYR A 1 107 ? 12.929 -5.305 -27.076 1.00 66.75 107 TYR A N 1
ATOM 880 C CA . TYR A 1 107 ? 13.516 -4.057 -27.597 1.00 66.75 107 TYR A CA 1
ATOM 881 C C . TYR A 1 107 ? 14.977 -3.845 -27.174 1.00 66.75 107 TYR A C 1
ATOM 883 O O . TYR A 1 107 ? 15.315 -3.989 -26.002 1.00 66.75 107 T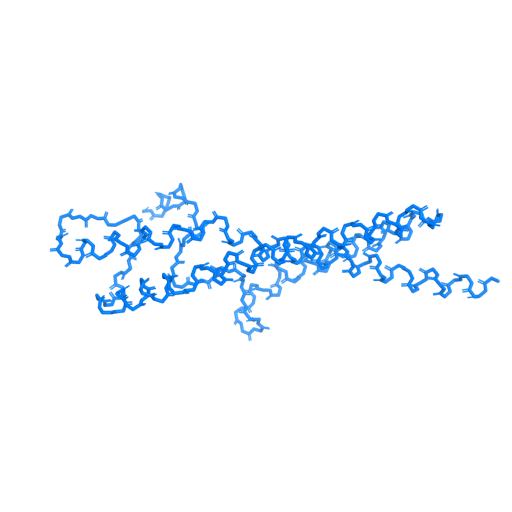YR A O 1
ATOM 891 N N . HIS A 1 108 ? 15.837 -3.412 -28.099 1.00 65.56 108 HIS A N 1
ATOM 892 C CA . HIS A 1 108 ? 17.294 -3.403 -27.901 1.00 65.56 108 HIS A CA 1
ATOM 893 C C . HIS A 1 108 ? 17.868 -2.229 -27.074 1.00 65.56 108 HIS A C 1
ATOM 895 O O . HIS A 1 108 ? 18.989 -2.337 -26.577 1.00 65.56 108 HIS A O 1
ATOM 901 N N . THR A 1 109 ? 17.153 -1.113 -26.874 1.00 77.75 109 THR A N 1
ATOM 902 C CA . THR A 1 109 ? 17.702 0.061 -26.160 1.00 77.75 109 THR A CA 1
ATOM 903 C C . THR A 1 109 ? 17.477 -0.001 -24.645 1.00 77.75 109 THR A C 1
ATOM 905 O O . THR A 1 109 ? 16.560 0.606 -24.095 1.00 77.75 109 THR A O 1
ATOM 908 N N . ALA A 1 110 ? 18.361 -0.705 -23.932 1.00 75.06 110 ALA A N 1
ATOM 909 C CA . ALA A 1 110 ? 18.302 -0.816 -22.470 1.00 75.06 110 ALA A CA 1
ATOM 910 C C . ALA A 1 110 ? 18.410 0.545 -21.747 1.00 75.06 110 ALA A C 1
ATOM 912 O O . ALA A 1 110 ? 17.714 0.774 -20.761 1.00 75.06 110 ALA A O 1
ATOM 913 N N . ALA A 1 111 ? 19.224 1.479 -22.255 1.00 80.56 111 ALA A N 1
ATOM 914 C CA . ALA A 1 111 ? 19.484 2.767 -21.599 1.00 80.56 111 ALA A CA 1
ATOM 915 C C . ALA A 1 111 ? 18.218 3.618 -21.377 1.00 80.56 111 ALA A C 1
ATOM 917 O O . ALA A 1 111 ? 18.034 4.197 -20.309 1.00 80.56 111 ALA A O 1
ATOM 918 N N . GLN A 1 112 ? 17.312 3.662 -22.357 1.00 77.38 112 GLN A N 1
ATOM 919 C CA . GLN A 1 112 ? 16.056 4.412 -22.232 1.00 77.38 112 GLN A CA 1
ATOM 920 C C . GLN A 1 112 ? 15.102 3.759 -21.231 1.00 77.38 112 GLN A C 1
ATOM 922 O O . GLN A 1 112 ? 14.431 4.460 -20.480 1.00 77.38 112 GLN A O 1
ATOM 927 N N . LYS A 1 113 ? 15.100 2.424 -21.155 1.00 80.12 113 LYS A N 1
ATOM 928 C CA . LYS A 1 113 ? 14.310 1.679 -20.166 1.00 80.12 113 LYS A CA 1
ATOM 929 C C . LYS A 1 113 ? 14.822 1.914 -18.746 1.00 80.12 113 LYS A C 1
ATOM 931 O O . LYS A 1 113 ? 14.016 2.084 -17.841 1.00 80.12 113 LYS A O 1
ATOM 936 N N . PHE A 1 114 ? 16.142 1.993 -18.557 1.00 84.50 114 PHE A N 1
ATOM 937 C CA . PHE A 1 114 ? 16.735 2.359 -17.267 1.00 84.50 114 PHE A CA 1
ATOM 938 C C . PHE A 1 114 ? 16.373 3.786 -16.843 1.00 84.50 114 PHE A C 1
ATOM 940 O O . PHE A 1 114 ? 16.053 4.005 -15.677 1.00 84.50 114 PHE A O 1
ATOM 947 N N . LEU A 1 115 ? 16.364 4.746 -17.774 1.00 87.25 115 LEU A N 1
ATOM 948 C CA . LEU A 1 115 ? 15.900 6.108 -17.487 1.00 87.25 115 LEU A CA 1
ATOM 949 C C . LEU A 1 115 ? 14.412 6.132 -17.116 1.00 87.25 115 LEU A C 1
ATOM 951 O O . LEU A 1 115 ? 14.047 6.761 -16.127 1.00 87.25 115 LEU A O 1
ATOM 955 N N . ALA A 1 116 ? 13.566 5.412 -17.856 1.00 85.25 116 ALA A N 1
ATOM 956 C CA . ALA A 1 116 ? 12.144 5.277 -17.546 1.00 85.25 116 ALA A CA 1
ATOM 957 C C . ALA A 1 116 ? 11.911 4.646 -16.164 1.00 85.25 116 ALA A C 1
ATOM 959 O O . ALA A 1 116 ? 11.109 5.155 -15.385 1.00 85.25 116 ALA A O 1
ATOM 960 N N . PHE A 1 117 ? 12.657 3.590 -15.831 1.00 87.06 117 PHE A N 1
ATOM 961 C CA . PHE A 1 117 ? 12.644 2.962 -14.511 1.00 87.06 117 PHE A CA 1
ATOM 962 C C . PHE A 1 117 ? 13.054 3.950 -13.409 1.00 87.06 117 PHE A C 1
ATOM 964 O O . PHE A 1 117 ? 12.355 4.084 -12.408 1.00 87.06 117 PHE A O 1
ATOM 971 N N . GLY A 1 118 ? 14.154 4.687 -13.602 1.00 89.75 118 GLY A N 1
ATOM 972 C CA . GLY A 1 118 ? 14.620 5.687 -12.639 1.00 89.75 118 GLY A CA 1
ATOM 973 C C . GLY A 1 118 ? 13.600 6.803 -12.412 1.00 89.75 118 GLY A C 1
ATOM 974 O O . GLY A 1 118 ? 13.328 7.169 -11.269 1.00 89.75 118 GLY A O 1
ATOM 975 N N . LEU A 1 119 ? 12.980 7.296 -13.487 1.00 90.94 119 LEU A N 1
ATOM 976 C CA . LEU A 1 119 ? 11.899 8.277 -13.402 1.00 90.94 119 LEU A CA 1
ATOM 977 C C . LEU A 1 119 ? 10.671 7.708 -12.689 1.00 90.94 119 LEU A C 1
ATOM 979 O O . LEU A 1 119 ? 10.081 8.412 -11.880 1.00 90.94 119 LEU A O 1
ATOM 983 N N . ALA A 1 120 ? 10.309 6.445 -12.922 1.00 91.69 120 ALA A N 1
ATOM 984 C CA . ALA A 1 120 ? 9.185 5.802 -12.243 1.00 91.69 120 ALA A CA 1
ATOM 985 C C . ALA A 1 120 ? 9.418 5.696 -10.731 1.00 91.69 120 ALA A C 1
ATOM 987 O O . ALA A 1 120 ? 8.548 6.077 -9.947 1.00 91.69 120 ALA A O 1
ATOM 988 N N . VAL A 1 121 ? 10.612 5.262 -10.313 1.00 92.69 121 VAL A N 1
ATOM 989 C CA . VAL A 1 121 ? 11.012 5.225 -8.895 1.00 92.69 121 VAL A CA 1
ATOM 990 C C . VAL A 1 121 ? 10.993 6.629 -8.288 1.00 92.69 121 VAL A C 1
ATOM 992 O O . VAL A 1 121 ? 10.502 6.818 -7.176 1.00 92.69 121 VAL A O 1
ATOM 995 N N . PHE A 1 122 ? 11.483 7.633 -9.017 1.00 93.25 122 PHE A N 1
ATOM 996 C CA . PHE A 1 122 ? 11.472 9.023 -8.566 1.00 93.25 122 PHE A CA 1
ATOM 997 C C . PHE A 1 122 ? 10.047 9.579 -8.417 1.00 93.25 122 PHE A C 1
ATOM 999 O O . PHE A 1 122 ? 9.718 10.173 -7.391 1.00 93.25 122 PHE A O 1
ATOM 1006 N N . SER A 1 123 ? 9.168 9.337 -9.392 1.00 91.62 123 SER A N 1
ATOM 1007 C CA . SER A 1 123 ? 7.754 9.720 -9.331 1.00 91.62 123 SER A CA 1
ATOM 1008 C C . SER A 1 123 ? 7.021 9.019 -8.188 1.00 91.62 123 SER A C 1
ATOM 1010 O O . SER A 1 123 ? 6.250 9.656 -7.467 1.00 91.62 123 SER A O 1
ATOM 1012 N N . TRP A 1 124 ? 7.288 7.731 -7.968 1.00 93.62 124 TRP A N 1
ATOM 1013 C CA . TRP A 1 124 ? 6.773 6.986 -6.819 1.00 93.62 124 TRP A CA 1
ATOM 1014 C C . TRP A 1 124 ? 7.249 7.589 -5.493 1.00 93.62 124 TRP A C 1
ATOM 1016 O O . TRP A 1 124 ? 6.440 7.802 -4.589 1.00 93.62 124 TRP A O 1
ATOM 1026 N N . PHE A 1 125 ? 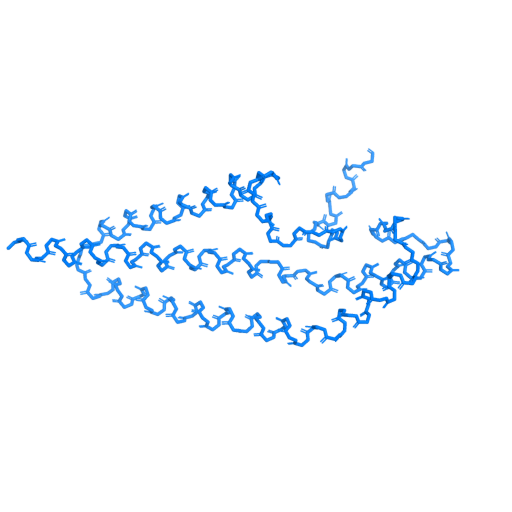8.532 7.953 -5.397 1.00 91.75 125 PHE A N 1
ATOM 1027 C CA . PHE A 1 125 ? 9.085 8.609 -4.216 1.00 91.75 125 PHE A CA 1
ATOM 1028 C C . PHE A 1 125 ? 8.385 9.943 -3.945 1.00 91.75 125 PHE A C 1
ATOM 1030 O O . PHE A 1 125 ? 7.961 10.188 -2.818 1.00 91.75 125 PHE A O 1
ATOM 1037 N N . ILE A 1 126 ? 8.192 10.785 -4.966 1.00 91.75 126 ILE A N 1
ATOM 1038 C CA . ILE A 1 126 ? 7.431 12.033 -4.817 1.00 91.75 126 ILE A CA 1
ATOM 1039 C C . ILE A 1 126 ? 6.012 11.736 -4.325 1.00 91.75 126 ILE A C 1
ATOM 1041 O O . ILE A 1 126 ? 5.558 12.366 -3.372 1.00 91.75 126 ILE A O 1
ATOM 1045 N N . THR A 1 127 ? 5.335 10.755 -4.925 1.00 88.12 127 THR A N 1
ATOM 1046 C CA . THR A 1 127 ? 3.953 10.395 -4.576 1.00 88.12 127 THR A CA 1
ATOM 1047 C C . THR A 1 127 ? 3.850 9.989 -3.103 1.00 88.12 127 THR A C 1
ATOM 1049 O O . THR A 1 127 ? 3.174 10.656 -2.326 1.00 88.12 127 THR A O 1
ATOM 1052 N N . TYR A 1 128 ? 4.580 8.955 -2.680 1.00 86.50 128 TYR A N 1
ATOM 1053 C CA . TYR A 1 128 ? 4.411 8.363 -1.349 1.00 86.50 128 TYR A CA 1
ATOM 1054 C C . TYR A 1 128 ? 5.229 9.033 -0.243 1.00 86.50 128 TYR A C 1
ATOM 1056 O O . TYR A 1 128 ? 4.892 8.920 0.937 1.00 86.50 128 TYR A O 1
ATOM 1064 N N . ARG A 1 129 ? 6.341 9.701 -0.572 1.00 87.44 129 ARG A N 1
ATOM 1065 C CA . ARG A 1 129 ? 7.237 10.292 0.438 1.00 87.44 129 ARG A CA 1
ATOM 1066 C C . ARG A 1 129 ? 7.080 11.796 0.588 1.00 87.44 129 ARG A C 1
ATOM 1068 O O . ARG A 1 129 ? 7.431 12.279 1.665 1.00 87.44 129 ARG A O 1
ATOM 1075 N N . LEU A 1 130 ? 6.551 12.499 -0.416 1.00 87.06 130 LEU A N 1
ATOM 1076 C CA . LEU A 1 130 ? 6.299 13.941 -0.355 1.00 87.06 130 LEU A CA 1
ATOM 1077 C C . LEU A 1 130 ? 4.800 14.239 -0.363 1.00 87.06 130 LEU A C 1
ATOM 1079 O O . LEU A 1 130 ? 4.279 14.703 0.646 1.00 87.06 130 LEU A O 1
ATOM 1083 N N . TRP A 1 131 ? 4.099 13.923 -1.455 1.00 87.38 131 TRP A N 1
ATOM 1084 C CA . TRP A 1 131 ? 2.703 14.324 -1.629 1.00 87.38 131 TRP A CA 1
ATOM 1085 C C . TRP A 1 131 ? 1.786 13.649 -0.611 1.00 87.38 131 TRP A C 1
ATOM 1087 O O . TRP A 1 131 ? 1.034 14.336 0.074 1.00 87.38 131 TRP A O 1
ATOM 1097 N N . TYR A 1 132 ? 1.902 12.332 -0.419 1.00 84.62 132 TYR A N 1
ATOM 1098 C CA . TYR A 1 132 ? 1.001 11.602 0.476 1.00 84.62 132 TYR A CA 1
ATOM 1099 C C . TYR A 1 132 ? 1.149 11.943 1.960 1.00 84.62 132 TYR A C 1
ATOM 1101 O O . TYR A 1 132 ? 0.258 11.637 2.747 1.00 84.62 132 TYR A O 1
ATOM 1109 N N . LYS A 1 133 ? 2.223 12.647 2.333 1.00 81.75 133 LYS A N 1
ATOM 1110 C CA . LYS A 1 133 ? 2.423 13.192 3.681 1.00 81.75 133 LYS A CA 1
ATOM 1111 C C . LYS A 1 133 ? 1.834 14.590 3.872 1.00 81.75 133 LYS A C 1
ATOM 1113 O O . LYS A 1 133 ? 1.762 15.059 5.002 1.00 81.75 133 LYS A O 1
ATOM 1118 N N . CYS A 1 134 ? 1.448 15.278 2.800 1.00 81.06 134 CYS A N 1
ATOM 1119 C CA . CYS A 1 134 ? 0.855 16.606 2.888 1.00 81.06 134 CYS A CA 1
ATOM 1120 C C . CYS A 1 134 ? -0.623 16.502 3.285 1.00 81.06 134 CYS A C 1
ATOM 1122 O O . CYS A 1 134 ? -1.477 16.267 2.433 1.00 81.06 134 CYS A O 1
ATOM 1124 N N . GLU A 1 135 ? -0.917 16.740 4.565 1.00 71.06 135 GLU A N 1
ATOM 1125 C CA . GLU A 1 135 ? -2.258 16.614 5.166 1.00 71.06 135 GLU A CA 1
ATOM 1126 C C . GLU A 1 135 ? -3.348 17.438 4.453 1.00 71.06 135 GLU A C 1
ATOM 1128 O O . GLU A 1 135 ? -4.493 17.008 4.377 1.00 71.06 135 GLU A O 1
ATOM 1133 N N . ASN A 1 136 ? -2.995 18.586 3.864 1.00 73.44 136 ASN A N 1
ATOM 1134 C CA . ASN A 1 136 ? -3.968 19.501 3.249 1.00 73.44 136 ASN A CA 1
ATOM 1135 C C . ASN A 1 136 ? -4.225 19.257 1.753 1.00 73.44 136 ASN A C 1
ATOM 1137 O O . ASN A 1 136 ? -5.143 19.850 1.194 1.00 73.44 136 ASN A O 1
ATOM 1141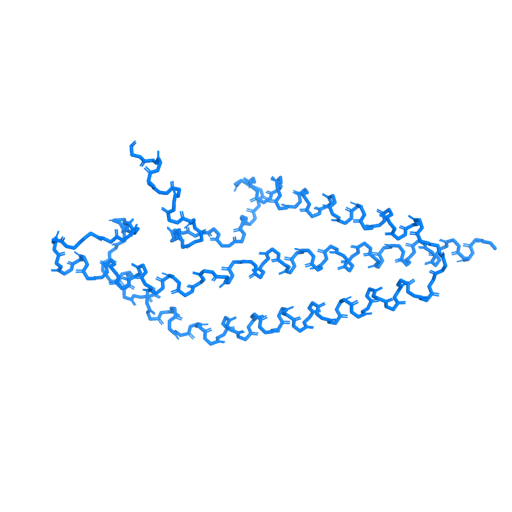 N N . ALA A 1 137 ? -3.396 18.457 1.078 1.00 73.00 137 ALA A N 1
ATOM 1142 C CA . ALA A 1 137 ? -3.411 18.350 -0.386 1.00 73.00 137 ALA A CA 1
ATOM 1143 C C . ALA A 1 137 ? -3.464 16.905 -0.899 1.00 73.00 137 ALA A C 1
ATOM 1145 O O . ALA A 1 137 ? -3.385 16.691 -2.109 1.00 73.00 137 ALA A O 1
ATOM 1146 N N . SER A 1 138 ? -3.559 15.916 -0.009 1.00 79.50 138 SER A N 1
ATOM 1147 C CA . SER A 1 138 ? -3.468 14.501 -0.357 1.00 79.50 138 SER A CA 1
ATOM 1148 C C . SER A 1 138 ? -4.571 13.660 0.295 1.00 79.50 138 SER A C 1
ATOM 1150 O O . SER A 1 138 ? -4.967 13.962 1.418 1.00 79.50 138 SER A O 1
ATOM 1152 N N . PRO A 1 139 ? -5.008 12.559 -0.353 1.00 73.19 139 PRO A N 1
ATOM 1153 C CA . PRO A 1 139 ? -5.864 11.536 0.259 1.00 73.19 139 PRO A CA 1
ATOM 1154 C C . PRO A 1 139 ? -5.246 10.812 1.475 1.00 73.19 139 PRO A C 1
ATOM 1156 O O . PRO A 1 139 ? -5.958 10.096 2.175 1.00 73.19 139 PRO A O 1
ATOM 1159 N N . GLY A 1 140 ? -3.953 11.013 1.752 1.00 78.19 140 GLY A N 1
ATOM 1160 C CA . GLY A 1 140 ? -3.237 10.435 2.893 1.00 78.19 140 GLY A CA 1
ATOM 1161 C C . GLY A 1 140 ? -2.461 9.160 2.552 1.00 78.19 140 GLY A C 1
ATOM 1162 O O . GLY A 1 140 ? -2.517 8.651 1.436 1.00 78.19 140 GLY A O 1
ATOM 1163 N N . LEU A 1 141 ? -1.678 8.663 3.514 1.00 80.81 141 LEU A N 1
ATOM 1164 C CA . LEU A 1 141 ? -0.893 7.435 3.355 1.00 80.81 141 LEU A CA 1
ATOM 1165 C C . LEU A 1 141 ? -1.784 6.188 3.463 1.00 80.81 141 LEU A C 1
ATOM 1167 O O . LEU A 1 141 ? -2.679 6.147 4.315 1.00 80.81 141 LEU A O 1
ATOM 1171 N N . PRO A 1 142 ? -1.501 5.135 2.681 1.00 77.56 142 PRO A N 1
ATOM 1172 C CA . PRO A 1 142 ? -2.259 3.901 2.763 1.00 77.56 142 PRO A CA 1
ATOM 1173 C C . PRO A 1 142 ? -2.054 3.267 4.148 1.00 77.56 142 PRO A C 1
ATOM 1175 O O . PRO A 1 142 ? -0.955 3.255 4.710 1.00 77.56 142 PRO A O 1
ATOM 1178 N N . GLY A 1 143 ? -3.148 2.802 4.751 1.00 75.00 143 GLY A N 1
ATOM 1179 C CA . GLY A 1 143 ? -3.148 2.263 6.115 1.00 75.00 143 GLY A CA 1
ATOM 1180 C C . GLY A 1 143 ? -3.139 3.308 7.236 1.00 75.00 143 GLY A C 1
ATOM 1181 O O . GLY A 1 143 ? -3.132 2.923 8.407 1.00 75.00 143 GLY A O 1
ATOM 1182 N N . HIS A 1 144 ? -3.178 4.608 6.922 1.00 76.31 144 HIS A N 1
ATOM 1183 C CA . HIS A 1 144 ? -3.394 5.637 7.934 1.00 76.31 144 HIS A CA 1
ATOM 1184 C C . HIS A 1 144 ? -4.849 5.586 8.414 1.00 76.31 144 HIS A C 1
ATOM 1186 O O . HIS A 1 144 ? -5.786 5.841 7.662 1.00 76.31 144 HIS A O 1
ATOM 1192 N N . SER A 1 145 ? -5.047 5.215 9.675 1.00 75.12 145 SER A N 1
ATOM 1193 C CA . SER A 1 145 ? -6.364 5.181 10.303 1.00 75.12 145 SER A CA 1
ATOM 1194 C C . SER A 1 145 ? -6.236 5.507 11.788 1.00 75.12 145 SER A C 1
ATOM 1196 O O . SER A 1 145 ? -5.132 5.514 12.335 1.00 75.12 145 SER A O 1
ATOM 1198 N N . VAL A 1 146 ? -7.369 5.734 12.455 1.00 74.06 146 VAL A N 1
ATOM 1199 C CA . VAL A 1 146 ? -7.423 5.927 13.915 1.00 74.06 146 VAL A CA 1
ATOM 1200 C C . VAL A 1 146 ? -6.794 4.736 14.658 1.00 74.06 146 VAL A C 1
ATOM 1202 O O . VAL A 1 146 ? -6.209 4.903 15.725 1.00 74.06 146 VAL A O 1
ATOM 1205 N N . ILE A 1 147 ? -6.860 3.536 14.070 1.00 77.06 147 ILE A N 1
ATOM 1206 C CA . ILE A 1 147 ? -6.267 2.318 14.618 1.00 77.06 147 ILE A CA 1
ATOM 1207 C C . ILE A 1 147 ? -4.848 2.162 14.065 1.00 77.06 147 ILE A C 1
ATOM 1209 O O . ILE A 1 147 ? -4.633 1.875 12.886 1.00 77.06 147 ILE A O 1
ATOM 1213 N N . LYS A 1 148 ? -3.854 2.299 14.939 1.00 79.38 148 LYS A N 1
ATOM 1214 C CA . LYS A 1 148 ? -2.431 2.143 14.606 1.00 79.38 148 LYS A CA 1
ATOM 1215 C C . LYS A 1 148 ? -1.997 0.674 14.616 1.00 79.38 148 LYS A C 1
ATOM 1217 O O . LYS A 1 148 ? -1.179 0.255 15.427 1.00 79.38 148 LYS A O 1
ATOM 1222 N N . TYR A 1 149 ? -2.544 -0.132 13.708 1.00 80.00 149 TYR A N 1
ATOM 1223 C CA . TYR A 1 149 ? -2.226 -1.567 13.631 1.00 80.00 149 TYR A CA 1
ATOM 1224 C C . TYR A 1 149 ? -0.887 -1.862 12.937 1.00 80.00 149 TYR A C 1
ATOM 1226 O O . TYR A 1 149 ? -0.248 -2.875 13.228 1.00 80.00 149 TYR A O 1
ATOM 1234 N N . ASN A 1 150 ? -0.451 -0.977 12.033 1.00 73.69 150 ASN A N 1
ATOM 1235 C CA . ASN A 1 150 ? 0.764 -1.165 11.237 1.00 73.69 150 ASN A CA 1
ATOM 1236 C C . ASN A 1 150 ? 2.044 -0.653 11.933 1.00 73.69 150 ASN A C 1
ATOM 1238 O O . ASN A 1 150 ? 3.146 -0.840 11.421 1.00 73.69 150 ASN A O 1
ATOM 1242 N N . GLU A 1 151 ? 1.921 -0.013 13.101 1.00 69.38 151 GLU A N 1
ATOM 1243 C CA . GLU A 1 151 ? 3.076 0.415 13.896 1.00 69.38 151 GLU A CA 1
ATOM 1244 C C . GLU A 1 151 ? 3.715 -0.798 14.572 1.00 69.38 151 GLU A C 1
ATOM 1246 O O . GLU A 1 151 ? 3.032 -1.592 15.227 1.00 69.38 151 GLU A O 1
ATOM 1251 N N . ARG A 1 152 ? 5.030 -0.975 14.414 1.00 55.25 152 ARG A N 1
ATOM 1252 C CA . ARG A 1 152 ? 5.709 -2.097 15.058 1.00 55.25 152 ARG A CA 1
ATOM 1253 C C . ARG A 1 152 ? 5.670 -1.934 16.593 1.00 55.25 152 ARG A C 1
ATOM 1255 O O . ARG A 1 152 ? 5.885 -0.822 17.080 1.00 55.25 152 ARG A O 1
ATOM 1262 N N . PRO A 1 153 ? 5.389 -3.004 17.360 1.00 51.41 153 PRO A N 1
ATOM 1263 C CA . PRO A 1 153 ? 5.244 -2.926 18.817 1.00 51.41 153 PRO A CA 1
ATOM 1264 C C . PRO A 1 153 ? 6.497 -2.420 19.564 1.00 51.41 153 PRO A C 1
ATOM 1266 O O . PRO A 1 153 ? 6.366 -1.866 20.649 1.00 51.41 153 PRO A O 1
ATOM 1269 N N . ASP A 1 154 ? 7.690 -2.527 18.975 1.00 49.47 154 ASP A N 1
ATOM 1270 C CA . ASP A 1 154 ? 8.972 -2.018 19.491 1.00 49.47 154 ASP A CA 1
ATOM 1271 C C . ASP A 1 154 ? 9.109 -0.484 19.476 1.00 49.47 154 ASP A C 1
ATOM 1273 O O . ASP A 1 154 ? 9.958 0.060 20.177 1.00 49.47 154 ASP A O 1
ATOM 1277 N N . LEU A 1 155 ? 8.276 0.237 18.719 1.00 45.50 155 LEU A N 1
ATOM 1278 C CA . LEU A 1 155 ? 8.311 1.706 18.669 1.00 45.50 155 LEU A CA 1
ATOM 1279 C C . LEU A 1 155 ? 7.363 2.372 19.678 1.00 45.50 155 LEU A C 1
ATOM 1281 O O . LEU A 1 155 ? 7.488 3.569 19.939 1.00 45.50 155 LEU A O 1
ATOM 1285 N N . LEU A 1 156 ? 6.443 1.609 20.278 1.00 47.72 156 LEU A N 1
ATOM 1286 C CA . LEU A 1 156 ? 5.516 2.101 21.305 1.00 47.72 156 LEU A CA 1
ATOM 1287 C C . LEU A 1 156 ? 6.158 2.164 22.700 1.00 47.72 156 LEU A C 1
ATOM 1289 O O . LEU A 1 156 ? 5.683 2.899 23.559 1.00 47.72 156 LEU A O 1
ATOM 1293 N N . THR A 1 157 ? 7.261 1.449 22.928 1.00 41.38 157 THR A N 1
ATOM 1294 C CA . THR A 1 157 ? 8.020 1.488 24.190 1.00 41.38 157 THR A CA 1
ATOM 1295 C C . THR A 1 157 ? 8.941 2.703 24.316 1.00 41.38 157 THR A C 1
ATOM 1297 O O . THR A 1 157 ? 9.328 3.040 25.4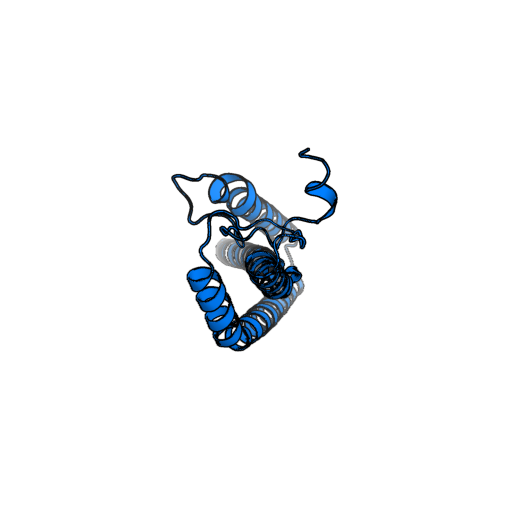30 1.00 41.38 157 THR A O 1
ATOM 1300 N N . ILE A 1 158 ? 9.276 3.381 23.211 1.00 42.59 158 ILE A N 1
ATOM 1301 C CA . ILE A 1 158 ? 10.213 4.524 23.205 1.00 42.59 158 ILE A CA 1
ATOM 1302 C C . ILE A 1 158 ? 9.488 5.860 23.455 1.00 42.59 158 ILE A C 1
ATOM 1304 O O . ILE A 1 158 ? 10.112 6.849 23.828 1.00 42.59 158 ILE A O 1
ATOM 1308 N N . LYS A 1 159 ? 8.156 5.898 23.313 1.00 36.38 159 LYS A N 1
ATOM 1309 C CA . LYS A 1 159 ? 7.325 7.022 23.768 1.00 36.38 159 LYS A CA 1
ATOM 1310 C C . LYS A 1 159 ? 6.705 6.708 25.134 1.00 36.38 159 LYS A C 1
ATOM 1312 O O . LYS A 1 159 ? 5.493 6.541 25.241 1.00 36.38 159 LYS A O 1
ATOM 1317 N N . LYS A 1 160 ? 7.541 6.618 26.164 1.00 35.88 160 LYS A N 1
ATOM 1318 C CA . LYS A 1 160 ? 7.130 6.826 27.557 1.00 35.88 160 LYS A CA 1
ATOM 1319 C C . LYS A 1 160 ? 7.871 8.027 28.113 1.00 35.88 160 LYS A C 1
ATOM 1321 O O . LYS A 1 160 ? 9.078 8.140 27.812 1.00 35.88 160 LYS A O 1
#

Solvent-accessible surface area (backbone atoms only — not comparable to full-atom values): 9166 Å² total; per-residue (Å²): 113,74,70,62,53,53,54,52,52,54,50,29,52,51,48,18,51,47,50,31,50,46,54,50,52,50,56,59,54,56,46,60,77,39,49,74,47,48,57,54,46,45,52,37,42,53,50,25,74,75,36,85,87,50,80,42,97,57,83,60,85,91,58,54,71,70,55,48,53,49,51,52,53,51,48,68,69,42,45,65,59,50,54,50,48,53,53,49,54,51,53,52,43,53,54,44,52,52,54,49,51,50,58,56,73,76,49,90,66,58,68,55,48,52,49,22,41,53,50,18,55,49,53,48,44,45,45,67,70,48,47,24,67,35,81,91,81,35,100,50,52,79,72,72,56,98,64,73,48,80,58,61,77,80,63,62,70,72,73,117

pLDDT: mean 80.59, std 13.21, range [35.88, 94.12]

Organism: Romanomermis culicivorax (NCBI:txid13658)

Mean predicted aligned error: 8.87 Å

Secondary structure (DSSP, 8-state):
-HHHHHHHHHHHHHHHHHHHHHHHHHHHHHGGGGTTHHHHHHHHHHHHHH-TTPPPSS--TTS-HHHHHHHHHHHHHHHHHHHHHHHHHHHHHHHHHHHHHHHHHH-S-HHHHHHHHHHHHHHHHIIIIIGGG-TTTSS--TT-SSS--SS-GGGSSS--

Foldseek 3Di:
DVVVVVVLVVLLLLLLVLLLLLLVLVQLLLLVPQLVVLLVQLVQQLVCVVPVVRDGLDDPVVDDNVRSVVVNVVCVVCVVVVVVVSVVSVVVNVVSVVVNVCSCVPDDPVPSSVVSNVVSVVVNCCVAVPQQPPPPRHPHGNNDDSDPRVDDSVVVVVPD

InterPro domains:
  IPR019388 Fat storage-inducing transmembrane protein [PF10261] (11-128)
  IPR019388 Fat storage-inducing transmembrane protein [PTHR23129] (10-150)

Radius of gyration: 21.81 Å; Cα contacts (8 Å, |Δi|>4): 102; chains: 1; bounding box: 40×31×74 Å

Sequence (160 aa):
MKLIFLEIFALSGHVFLLVYICLLNAEEASVFRNWYRIRQIVDENLAAAENADLQPSVSLANLSRDQLITIRRDFELYVCRIEWNFVLITALNLVWDVCFLVTVFYYHTAAQKFLAFGLAVFSWFITYRLWYKCENASPGLPGHSVIKYNERPDLLTIKK